Protein AF-A0AAN5DIL1-F1 (afdb_monomer)

Solvent-accessible surface area (backbone atoms only — not comparable to full-atom values): 5871 Å² total; per-residue (Å²): 76,68,66,45,41,53,49,21,76,77,39,46,91,82,34,82,66,23,63,57,24,52,56,52,40,52,53,52,50,51,53,52,50,48,61,70,44,68,84,45,85,83,40,74,67,55,54,49,53,53,49,50,59,49,45,71,63,50,49,61,56,52,51,49,52,51,50,51,51,51,51,52,50,50,59,58,46,61,77,70,53,56,73,69,59,52,53,52,51,50,52,29,56,75,69,49,50,62,67,68,75,78,116

Sequence (103 aa):
AVIAVVIFHFFPAHFPYGYFGVDVFFVLSGFLIGMVLDGKKTSVATISDFYLKRMRRIFPLSLLIIFTITWVVYFRMVSVISEKELIKTTINALFFTSNLKHN

Foldseek 3Di:
DVVLLVCCVVCVPVCVPSVVVVVVVVVVVVVVVCVVQVPDPDDPVSVVVVVVVVCVVVVVVVVVVVVVVVVVCVVVVVVVDDPVNVVVVVVCVVVVVVVVVPD

Secondary structure (DSSP, 8-state):
-HHHHHHHHH-TTT-TTTTHHHHHHHHHHHHHHHHHHHTS---HHHHHHHHHHHHHHHHHHHHHHHHHHHHHHHHHHHTTS-HHHHHHHHHHHHTTHHHHTT-

Structure (mmCIF, N/CA/C/O backbone):
data_AF-A0AAN5DIL1-F1
#
_entry.id   AF-A0AAN5DIL1-F1
#
loop_
_atom_site.group_PDB
_atom_site.id
_atom_site.type_symbol
_atom_site.label_atom_id
_atom_site.label_alt_id
_atom_site.label_comp_id
_atom_site.label_asym_id
_atom_site.label_entity_id
_atom_site.label_seq_id
_atom_site.pdbx_PDB_ins_code
_atom_site.Cartn_x
_atom_site.Cartn_y
_atom_site.Cartn_z
_atom_site.occupancy
_atom_site.B_iso_or_equiv
_atom_site.auth_seq_id
_atom_site.auth_comp_id
_atom_site.auth_asym_id
_atom_site.auth_atom_id
_atom_site.pdbx_PDB_model_num
ATOM 1 N N . ALA A 1 1 ? -17.068 -4.775 -7.817 1.00 76.81 1 ALA A N 1
ATOM 2 C CA . ALA A 1 1 ? -16.011 -3.744 -7.732 1.00 76.81 1 ALA A CA 1
ATOM 3 C C . ALA A 1 1 ? -14.666 -4.263 -8.257 1.00 76.81 1 ALA A C 1
ATOM 5 O O . ALA A 1 1 ? -14.294 -3.877 -9.352 1.00 76.81 1 ALA A O 1
ATOM 6 N N . VAL A 1 2 ? -13.989 -5.202 -7.576 1.00 82.06 2 VAL A N 1
ATOM 7 C CA . VAL A 1 2 ? -12.641 -5.686 -7.976 1.00 82.06 2 VAL A CA 1
ATOM 8 C C . VAL A 1 2 ? -12.584 -6.253 -9.403 1.00 82.06 2 VAL A C 1
ATOM 10 O O . VAL A 1 2 ? -11.674 -5.918 -10.147 1.00 82.06 2 VAL A O 1
ATOM 13 N N . ILE A 1 3 ? -13.583 -7.036 -9.825 1.00 82.38 3 ILE A N 1
ATOM 14 C CA . ILE A 1 3 ? -13.642 -7.600 -11.190 1.00 82.38 3 ILE A CA 1
ATOM 15 C C . ILE A 1 3 ? -13.622 -6.500 -12.264 1.00 82.38 3 ILE A C 1
ATOM 17 O O . ILE A 1 3 ? -12.928 -6.639 -13.263 1.00 82.38 3 ILE A O 1
ATOM 21 N N . ALA A 1 4 ? -14.314 -5.379 -12.039 1.00 80.50 4 ALA A N 1
ATOM 22 C CA . ALA A 1 4 ? -14.315 -4.257 -12.977 1.00 80.50 4 ALA A CA 1
ATOM 23 C C . ALA A 1 4 ? -12.927 -3.595 -13.086 1.00 80.50 4 ALA A C 1
ATOM 25 O O . ALA A 1 4 ? -12.492 -3.264 -14.184 1.00 80.50 4 ALA A O 1
ATOM 26 N N . VAL A 1 5 ? -12.201 -3.476 -11.965 1.00 80.94 5 VAL A N 1
ATOM 27 C CA . VAL A 1 5 ? -10.819 -2.955 -11.931 1.00 80.94 5 VAL A CA 1
ATOM 28 C C . VAL A 1 5 ? -9.855 -3.879 -12.682 1.00 80.94 5 VAL A C 1
ATOM 30 O O . VAL A 1 5 ? -8.969 -3.407 -13.395 1.00 80.94 5 VAL A O 1
ATOM 33 N N . VAL A 1 6 ? -10.044 -5.195 -12.541 1.00 84.00 6 VAL A N 1
ATOM 34 C CA . VAL A 1 6 ? -9.246 -6.212 -13.237 1.00 84.00 6 VAL A CA 1
ATOM 35 C C . VAL A 1 6 ? -9.512 -6.160 -14.742 1.00 84.00 6 VAL A C 1
ATOM 37 O O . VAL A 1 6 ? -8.568 -6.064 -15.518 1.00 84.00 6 VAL A O 1
ATOM 40 N N . ILE A 1 7 ? -10.779 -6.146 -15.167 1.00 83.50 7 ILE A N 1
ATOM 41 C CA . ILE A 1 7 ? -11.153 -6.071 -16.590 1.00 83.50 7 ILE A CA 1
ATOM 42 C C . ILE A 1 7 ? -10.588 -4.806 -17.247 1.00 83.50 7 ILE A C 1
ATOM 44 O O . ILE A 1 7 ? -10.073 -4.885 -18.358 1.00 83.50 7 ILE A O 1
ATOM 48 N N . PHE A 1 8 ? -10.608 -3.665 -16.552 1.00 82.12 8 PHE A N 1
ATOM 49 C CA . PHE A 1 8 ? -10.021 -2.420 -17.051 1.00 82.12 8 PHE A CA 1
ATOM 50 C C . PHE A 1 8 ? -8.521 -2.521 -17.344 1.00 82.12 8 PHE A C 1
ATOM 52 O O . PHE A 1 8 ? -8.064 -2.005 -18.359 1.00 82.12 8 PHE A O 1
ATOM 59 N N . HIS A 1 9 ? -7.759 -3.206 -16.489 1.00 83.25 9 HIS A N 1
ATOM 60 C CA . HIS A 1 9 ? -6.321 -3.378 -16.707 1.00 83.25 9 HIS A CA 1
ATOM 61 C C . HIS A 1 9 ? -6.008 -4.245 -17.934 1.00 83.25 9 HIS A C 1
ATOM 63 O O .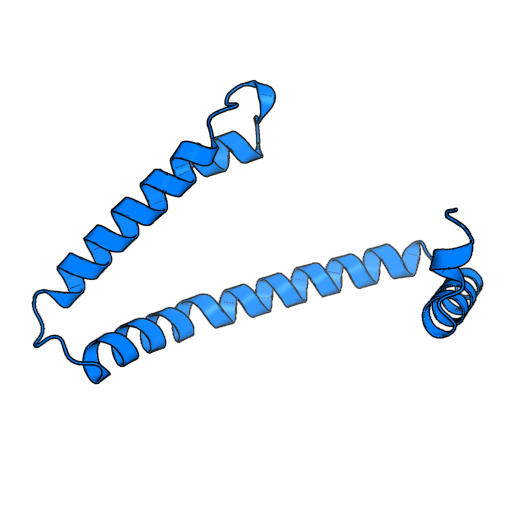 HIS A 1 9 ? -5.001 -4.009 -18.595 1.00 83.25 9 HIS A O 1
ATOM 69 N N . PHE A 1 10 ? -6.857 -5.227 -18.254 1.00 83.94 10 PHE A N 1
ATOM 70 C CA . PHE A 1 10 ? -6.649 -6.119 -19.401 1.00 83.94 10 PHE A CA 1
ATOM 71 C C . PHE A 1 10 ? -7.272 -5.599 -20.706 1.00 83.94 10 PHE A C 1
ATOM 73 O O . PHE A 1 10 ? -6.738 -5.864 -21.779 1.00 83.94 10 PHE A O 1
ATOM 80 N N . PHE A 1 11 ? -8.373 -4.843 -20.633 1.00 83.69 11 PHE A N 1
ATOM 81 C CA . PHE A 1 11 ? -9.120 -4.351 -21.798 1.00 83.69 11 PHE A CA 1
ATOM 82 C C . PHE A 1 11 ? -9.482 -2.857 -21.681 1.00 83.69 11 PHE A C 1
ATOM 84 O O . PHE A 1 11 ? -10.666 -2.501 -21.716 1.00 83.69 11 PHE A O 1
ATOM 91 N N . PRO A 1 12 ? -8.490 -1.949 -21.595 1.00 76.75 12 PRO A N 1
ATOM 92 C CA . PRO A 1 12 ? -8.736 -0.525 -21.354 1.00 76.75 12 PRO A CA 1
ATOM 93 C C . PRO A 1 12 ? -9.569 0.144 -22.460 1.00 76.75 12 PRO A C 1
ATOM 95 O O . PRO A 1 12 ? -10.387 1.013 -22.173 1.00 76.75 12 PRO A O 1
ATOM 98 N N . ALA A 1 13 ? -9.429 -0.303 -23.715 1.00 77.81 13 ALA A N 1
ATOM 99 C CA . ALA A 1 13 ? -10.171 0.238 -24.859 1.00 77.81 13 ALA A CA 1
ATOM 100 C C . ALA A 1 13 ? -11.679 -0.085 -24.843 1.00 77.81 13 ALA A C 1
ATOM 102 O O . ALA A 1 13 ? -12.467 0.652 -25.425 1.00 77.81 13 ALA A O 1
ATOM 103 N N . HIS A 1 14 ? -12.088 -1.172 -24.178 1.00 76.00 14 HIS A N 1
ATOM 104 C CA . HIS A 1 14 ? -13.490 -1.609 -24.125 1.00 76.00 14 HIS A CA 1
ATOM 105 C C . HIS A 1 14 ? -14.214 -1.094 -22.872 1.00 76.00 14 HIS A C 1
ATOM 107 O O . HIS A 1 14 ? -15.441 -1.076 -22.834 1.00 76.00 14 HIS A O 1
ATOM 113 N N . PHE A 1 15 ? -13.463 -0.658 -21.854 1.00 71.12 15 PHE A N 1
ATOM 114 C CA . PHE A 1 15 ? -13.994 -0.164 -20.583 1.00 71.12 15 PHE A CA 1
ATOM 115 C C . PHE A 1 15 ? -13.265 1.109 -20.116 1.00 71.12 15 PHE A C 1
ATOM 117 O O . PHE A 1 15 ? -12.575 1.084 -19.099 1.00 71.12 15 PHE A O 1
ATOM 124 N N . PRO A 1 16 ? -13.446 2.261 -20.788 1.00 72.00 16 PRO A N 1
ATOM 125 C CA . PRO A 1 16 ? -12.762 3.507 -20.418 1.00 72.00 16 PRO A CA 1
ATOM 126 C C . PRO A 1 16 ? -13.126 4.018 -19.008 1.00 72.00 16 PRO A C 1
ATOM 128 O O . PRO A 1 16 ? -12.368 4.776 -18.409 1.00 72.00 16 PRO A O 1
ATOM 131 N N . TYR A 1 17 ? -14.251 3.566 -18.440 1.00 76.25 17 TYR A N 1
ATOM 132 C CA . TYR A 1 17 ? -14.735 3.951 -17.105 1.00 76.25 17 TYR A CA 1
ATOM 133 C C . TYR A 1 17 ? -14.306 3.003 -15.974 1.00 76.25 17 TYR A C 1
ATOM 135 O O . TYR A 1 17 ? -14.891 3.009 -14.891 1.00 76.25 17 TYR A O 1
ATOM 143 N N . GLY A 1 18 ? -13.287 2.172 -16.195 1.00 73.88 18 GLY A N 1
ATOM 144 C CA . GLY A 1 18 ? -12.808 1.206 -15.203 1.00 73.88 18 GLY A CA 1
ATOM 145 C C . GLY A 1 18 ? -12.366 1.799 -13.860 1.00 73.88 18 GLY A C 1
ATOM 146 O O . GLY A 1 18 ? -12.437 1.115 -12.835 1.00 73.88 18 GLY A O 1
ATOM 147 N N . TYR A 1 19 ? -11.984 3.080 -13.841 1.00 80.00 19 TYR A N 1
ATOM 148 C CA . TYR A 1 19 ? -11.637 3.822 -12.624 1.00 80.00 19 TYR A CA 1
ATOM 149 C C . TYR A 1 19 ? -12.796 3.892 -11.618 1.00 80.00 19 TYR A C 1
ATOM 151 O O . TYR A 1 19 ? -12.562 3.823 -10.415 1.00 80.00 19 TYR A O 1
ATOM 159 N N . PHE A 1 20 ? -14.050 3.890 -12.083 1.00 85.31 20 PHE A N 1
ATOM 160 C CA . PHE A 1 20 ? -15.228 3.872 -11.211 1.00 85.31 20 PHE A CA 1
ATOM 161 C C . PHE A 1 20 ? -15.258 2.630 -10.303 1.00 85.31 20 PHE A C 1
ATOM 163 O O . PHE A 1 20 ? -15.738 2.666 -9.170 1.00 85.31 20 PHE A O 1
ATOM 170 N N . GLY A 1 21 ? -14.690 1.511 -10.771 1.00 85.62 21 GLY A N 1
ATOM 171 C CA . GLY A 1 21 ? -14.544 0.299 -9.970 1.00 85.62 21 GLY A CA 1
ATOM 172 C C . GLY A 1 21 ? -13.647 0.490 -8.744 1.00 85.62 21 GLY A C 1
ATOM 173 O O . GLY A 1 21 ? -13.882 -0.160 -7.722 1.00 85.62 21 GLY A O 1
ATOM 174 N N . VAL A 1 22 ? -12.657 1.384 -8.833 1.00 85.75 22 VAL A N 1
ATOM 175 C CA . VAL A 1 22 ? -11.751 1.747 -7.736 1.00 85.75 22 VAL A CA 1
ATOM 176 C C . VAL A 1 22 ? -12.491 2.597 -6.703 1.00 85.75 22 VAL A C 1
ATOM 178 O O . VAL A 1 22 ? -12.454 2.271 -5.516 1.00 85.75 22 VAL A O 1
ATOM 181 N N . ASP A 1 23 ? -13.241 3.606 -7.149 1.00 90.50 23 ASP A N 1
ATOM 182 C CA . ASP A 1 23 ? -14.028 4.478 -6.267 1.00 90.50 23 ASP A CA 1
ATOM 183 C C . ASP A 1 23 ? -15.063 3.674 -5.469 1.00 90.50 23 ASP A C 1
ATOM 185 O O . ASP A 1 23 ? -15.105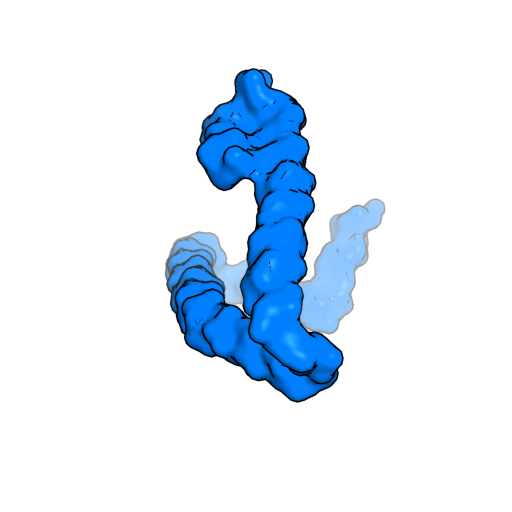 3.728 -4.237 1.00 90.50 23 ASP A O 1
ATOM 189 N N . VAL A 1 24 ? -15.839 2.826 -6.155 1.00 90.94 24 VAL A N 1
ATOM 190 C CA . VAL A 1 24 ? -16.824 1.938 -5.515 1.00 90.94 24 VAL A CA 1
ATOM 191 C C . VAL A 1 24 ? -16.150 0.954 -4.554 1.00 90.94 24 VAL A C 1
ATOM 193 O O . VAL A 1 24 ? -16.684 0.671 -3.481 1.00 90.94 24 VAL A O 1
ATOM 196 N N . PHE A 1 25 ? -14.970 0.426 -4.900 1.00 90.50 25 PHE A N 1
ATOM 197 C CA . PHE A 1 25 ? -14.218 -0.462 -4.011 1.00 90.50 25 PHE A CA 1
ATOM 198 C C . PHE A 1 25 ? -13.809 0.238 -2.709 1.00 90.50 25 PHE A C 1
ATOM 200 O O . PHE A 1 25 ? -13.951 -0.349 -1.630 1.00 90.50 25 PHE A O 1
ATOM 207 N N . PHE A 1 26 ? -13.330 1.481 -2.788 1.00 89.62 26 PHE A N 1
ATOM 208 C CA . PHE A 1 26 ? -12.937 2.245 -1.608 1.00 89.62 26 PHE A CA 1
ATOM 209 C C . PHE A 1 26 ? -14.135 2.626 -0.736 1.00 89.62 26 PHE A C 1
ATOM 211 O O . PHE A 1 26 ? -14.061 2.442 0.481 1.00 89.62 26 PHE A O 1
ATOM 218 N N . VAL A 1 27 ? -15.256 3.052 -1.331 1.00 94.44 27 VAL A N 1
ATOM 219 C CA . VAL A 1 27 ? -16.498 3.353 -0.595 1.00 94.44 27 VAL A CA 1
ATOM 220 C C . VAL A 1 27 ? -17.000 2.123 0.166 1.00 94.44 27 VAL A C 1
ATOM 222 O O . VAL A 1 27 ? -17.227 2.191 1.375 1.00 94.44 27 VAL A O 1
ATOM 225 N N . LEU A 1 28 ? -17.102 0.970 -0.506 1.00 94.06 28 LEU A N 1
ATOM 226 C CA . LEU A 1 28 ? -17.536 -0.278 0.131 1.00 94.06 28 LEU A CA 1
ATOM 227 C C . LEU A 1 28 ? -16.568 -0.737 1.226 1.00 94.06 28 LEU A C 1
ATOM 229 O O . LEU A 1 28 ? -17.002 -1.207 2.277 1.00 94.06 28 LEU A O 1
ATOM 233 N N . SER A 1 29 ? -15.260 -0.576 1.011 1.00 91.25 29 SER A N 1
ATOM 234 C CA . SER A 1 29 ? -14.250 -0.884 2.027 1.00 91.25 29 SER A CA 1
ATOM 235 C C . SER A 1 29 ? -14.424 -0.009 3.269 1.00 91.25 29 SER A C 1
ATOM 237 O O . SER A 1 29 ? -14.374 -0.528 4.380 1.00 91.25 29 SER A O 1
ATOM 239 N N . GLY A 1 30 ? -14.653 1.297 3.099 1.00 90.25 30 GLY A N 1
ATOM 240 C CA . GLY A 1 30 ? -14.903 2.228 4.201 1.00 90.25 30 GLY A CA 1
ATOM 241 C C . GLY A 1 30 ? -16.163 1.873 4.988 1.00 90.25 30 GLY A C 1
ATOM 242 O O . GLY A 1 30 ? -16.117 1.791 6.214 1.00 90.25 30 GLY A O 1
ATOM 243 N N . PHE A 1 31 ? -17.253 1.565 4.284 1.00 92.19 31 PHE A N 1
ATOM 244 C CA . PHE A 1 31 ? -18.505 1.119 4.896 1.00 92.19 31 PHE A CA 1
ATOM 245 C C . PHE A 1 31 ? -18.325 -0.168 5.722 1.00 92.19 31 PHE A C 1
ATOM 247 O O . PHE A 1 31 ? -18.727 -0.225 6.882 1.00 92.19 31 PHE A O 1
ATOM 254 N N . LEU A 1 32 ? -17.639 -1.177 5.169 1.00 90.50 32 LEU A N 1
ATOM 255 C CA . LEU A 1 32 ? -17.323 -2.427 5.873 1.00 90.50 32 LEU A CA 1
ATOM 256 C C . LEU A 1 32 ? -16.450 -2.203 7.112 1.00 90.50 32 LEU A C 1
ATOM 258 O O . LEU A 1 32 ? -16.696 -2.807 8.153 1.00 90.50 32 LEU A O 1
ATOM 262 N N . ILE A 1 33 ? -15.435 -1.339 7.018 1.00 89.00 33 ILE A N 1
ATOM 263 C CA . ILE A 1 33 ? -14.582 -0.987 8.162 1.00 89.00 33 ILE A CA 1
ATOM 264 C C . ILE A 1 33 ? -15.417 -0.312 9.252 1.00 89.00 33 ILE A C 1
ATOM 266 O O . ILE A 1 33 ? -15.273 -0.671 10.419 1.00 89.00 33 ILE A O 1
ATOM 270 N N . GLY A 1 34 ? -16.306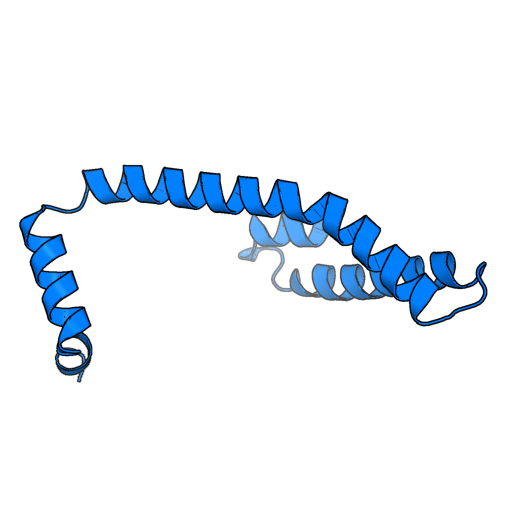 0.610 8.870 1.00 88.38 34 GLY A N 1
ATOM 271 C CA . GLY A 1 34 ? -17.255 1.253 9.777 1.00 88.38 34 GLY A CA 1
ATOM 272 C C . GLY A 1 34 ? -18.092 0.230 10.538 1.00 88.38 34 GLY A C 1
ATOM 273 O O . GLY A 1 34 ? -18.053 0.217 11.763 1.00 88.38 34 GLY A O 1
ATOM 274 N N . MET A 1 35 ? -18.737 -0.707 9.835 1.00 88.06 35 MET A N 1
ATOM 275 C CA . MET A 1 35 ? -19.530 -1.776 10.465 1.00 88.06 35 MET A CA 1
ATOM 276 C C . MET A 1 35 ? -18.712 -2.660 11.421 1.00 88.06 35 MET A C 1
ATOM 278 O O . MET A 1 35 ? -19.197 -3.063 12.473 1.00 88.06 35 MET A O 1
ATOM 282 N N . VAL A 1 36 ? -17.455 -2.966 11.081 1.00 86.06 36 VAL A N 1
ATOM 283 C CA . VAL A 1 36 ? -16.568 -3.770 11.944 1.00 86.06 36 VAL A CA 1
ATOM 284 C C . VAL A 1 36 ? -16.166 -3.017 13.220 1.00 86.06 36 VAL A C 1
ATOM 286 O O . VAL A 1 36 ? -15.878 -3.645 14.244 1.00 86.06 36 VAL A O 1
ATOM 289 N N . LEU A 1 37 ? -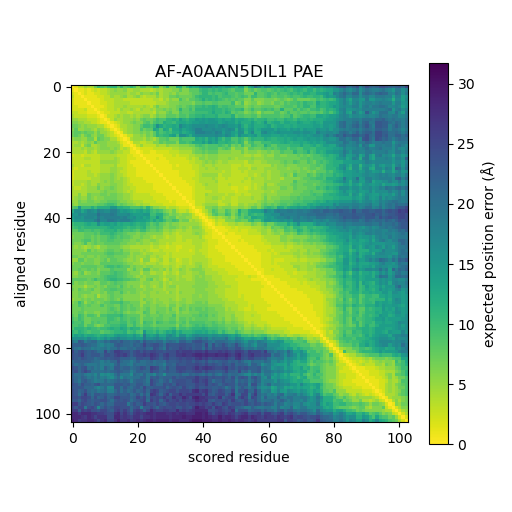16.112 -1.686 13.166 1.00 84.31 37 LEU A N 1
ATOM 290 C CA . LEU A 1 37 ? -15.756 -0.831 14.298 1.00 84.31 37 LEU A CA 1
ATOM 291 C C . LEU A 1 37 ? -16.967 -0.433 15.153 1.00 84.31 37 LEU A C 1
ATOM 293 O O . LEU A 1 37 ? -16.789 -0.235 16.352 1.00 84.31 37 LEU A O 1
ATOM 297 N N . ASP A 1 38 ? -18.169 -0.393 14.575 1.00 81.69 38 ASP A N 1
ATOM 298 C CA . ASP A 1 38 ? -19.419 0.027 15.228 1.00 81.69 38 ASP A CA 1
ATOM 299 C C . ASP A 1 38 ? -19.768 -0.827 16.466 1.00 81.69 38 ASP A C 1
ATOM 301 O O . ASP A 1 38 ? -20.229 -0.327 17.488 1.00 81.69 38 ASP A O 1
ATOM 305 N N . GLY A 1 39 ? -19.425 -2.120 16.445 1.00 71.94 39 GLY A N 1
ATOM 306 C CA . GLY A 1 39 ? -19.615 -3.036 17.580 1.00 71.94 39 GLY A CA 1
ATOM 307 C C . GLY A 1 39 ? -18.599 -2.899 18.726 1.00 71.94 39 GLY A C 1
ATOM 308 O O . GLY A 1 39 ? -18.621 -3.699 19.662 1.00 71.94 39 GLY A O 1
ATOM 309 N N . LYS A 1 40 ? -17.665 -1.942 18.665 1.00 75.19 40 LYS A N 1
ATOM 310 C CA . LYS A 1 40 ? -16.632 -1.719 19.690 1.00 75.19 40 LYS A CA 1
ATOM 311 C C . LYS A 1 40 ? -16.728 -0.294 20.224 1.00 75.19 40 LYS A C 1
ATOM 313 O O . LYS A 1 40 ? -17.065 0.628 19.492 1.00 75.19 40 LYS A O 1
ATOM 318 N N . LYS A 1 41 ? -16.344 -0.076 21.492 1.00 80.31 41 LYS A N 1
ATOM 319 C CA . LYS A 1 41 ? -16.104 1.289 21.994 1.00 80.31 41 LYS A CA 1
ATOM 320 C C . LYS A 1 41 ? -15.018 1.925 21.129 1.00 80.31 41 LYS A C 1
ATOM 322 O O . LYS A 1 41 ? -13.843 1.581 21.259 1.00 80.31 41 LYS A O 1
ATOM 327 N N . THR A 1 42 ? -15.429 2.800 20.217 1.00 80.31 42 THR A N 1
ATOM 328 C CA . THR A 1 42 ? -14.524 3.428 19.262 1.00 80.31 42 THR A CA 1
ATOM 329 C C . THR A 1 42 ? -13.557 4.320 20.029 1.00 80.31 42 THR A C 1
ATOM 331 O O . THR A 1 42 ? -13.936 5.322 20.625 1.00 80.31 42 THR A O 1
ATOM 334 N N . SER A 1 43 ? -12.294 3.908 20.048 1.00 85.69 43 SER A N 1
ATOM 335 C CA . SER A 1 43 ? -11.187 4.644 20.646 1.00 85.69 43 SER A CA 1
ATOM 336 C C . SER A 1 43 ? -10.000 4.631 19.689 1.00 85.69 43 SER A C 1
ATOM 338 O O . SER A 1 43 ? -9.892 3.747 18.832 1.00 85.69 43 SER A O 1
ATOM 340 N N . VAL A 1 44 ? -9.072 5.575 19.863 1.00 85.38 44 VAL A N 1
ATOM 341 C CA . VAL A 1 44 ? -7.823 5.626 19.081 1.00 85.38 44 VAL A CA 1
ATOM 342 C C . VAL A 1 44 ? -7.068 4.293 19.165 1.00 85.38 44 VAL A C 1
ATOM 344 O O . VAL A 1 44 ? -6.525 3.832 18.161 1.00 85.38 44 VAL A O 1
ATOM 347 N N . ALA A 1 45 ? -7.108 3.619 20.319 1.00 86.12 45 ALA A N 1
ATOM 348 C CA . ALA A 1 45 ? -6.488 2.311 20.517 1.00 86.12 45 ALA A CA 1
ATOM 349 C C . ALA A 1 45 ? -7.159 1.213 19.674 1.00 86.12 45 ALA A C 1
ATOM 351 O O . ALA A 1 45 ? -6.475 0.421 19.029 1.00 86.12 45 ALA A O 1
ATOM 352 N N . THR A 1 46 ? -8.493 1.188 19.619 1.00 86.56 46 THR A N 1
ATOM 353 C CA . THR A 1 46 ? -9.262 0.202 18.839 1.00 86.56 46 THR A CA 1
ATOM 354 C C . THR A 1 46 ? -9.047 0.368 17.334 1.00 86.56 46 THR A C 1
ATOM 356 O O . THR A 1 46 ? -8.900 -0.623 16.616 1.00 86.56 46 THR A O 1
ATOM 359 N N . ILE A 1 47 ? -8.990 1.616 16.861 1.00 87.94 47 ILE A N 1
ATOM 360 C CA . ILE A 1 47 ? -8.698 1.940 15.459 1.00 87.94 47 ILE A CA 1
ATOM 361 C C . ILE A 1 47 ? -7.254 1.545 15.123 1.00 87.94 47 ILE A C 1
ATOM 363 O O . ILE A 1 47 ? -7.013 0.865 14.125 1.00 87.94 47 ILE A O 1
ATOM 367 N N . SER A 1 48 ? -6.300 1.901 15.986 1.00 89.94 48 SER A N 1
ATOM 368 C CA . SER A 1 48 ? -4.885 1.554 15.810 1.00 89.94 48 SER A CA 1
ATOM 369 C C . SER A 1 48 ? -4.673 0.041 15.754 1.00 89.94 48 SER A C 1
ATOM 371 O O . SER A 1 48 ? -4.002 -0.446 14.849 1.00 89.94 48 SER A O 1
ATOM 373 N N . ASP A 1 49 ? -5.297 -0.728 16.650 1.00 90.56 49 ASP A N 1
ATOM 374 C CA . ASP A 1 49 ? -5.212 -2.193 16.651 1.00 90.56 49 ASP A CA 1
ATOM 375 C C . ASP A 1 49 ? -5.789 -2.810 15.364 1.00 90.56 49 ASP A C 1
ATOM 377 O O . ASP A 1 49 ? -5.197 -3.723 14.778 1.00 90.56 49 ASP A O 1
ATOM 381 N N . PHE A 1 50 ? -6.904 -2.271 14.858 1.00 90.00 50 PHE A N 1
ATOM 382 C CA . PHE A 1 50 ? -7.476 -2.698 13.580 1.00 90.00 50 PHE A CA 1
ATOM 383 C C . PHE A 1 50 ? -6.494 -2.490 12.417 1.00 90.00 50 PHE A C 1
ATOM 385 O O . PHE A 1 50 ? -6.237 -3.425 11.644 1.00 90.00 50 PHE A O 1
ATOM 392 N N . TYR A 1 51 ? -5.905 -1.296 12.309 1.00 90.88 51 TYR A N 1
ATOM 393 C CA . TYR A 1 51 ? -4.945 -0.990 11.250 1.00 90.88 51 TYR A CA 1
ATOM 394 C C . TYR A 1 51 ? -3.637 -1.763 11.412 1.00 90.88 51 TYR A C 1
ATOM 396 O O . TYR A 1 51 ? -3.132 -2.280 10.420 1.00 90.88 51 TYR A O 1
ATOM 404 N N . LEU A 1 52 ? -3.132 -1.964 12.630 1.00 94.00 52 LEU A N 1
ATOM 405 C CA . LEU A 1 52 ? -1.939 -2.779 12.881 1.00 94.00 52 LEU A CA 1
ATOM 406 C C . LEU A 1 52 ? -2.138 -4.237 12.450 1.00 94.00 52 LEU A C 1
ATOM 408 O O . LEU A 1 52 ? -1.280 -4.813 11.777 1.00 94.00 52 LEU A O 1
ATOM 412 N N . LYS A 1 53 ? -3.292 -4.839 12.763 1.00 92.38 53 LYS A N 1
ATOM 413 C CA . LYS A 1 53 ? -3.645 -6.193 12.298 1.00 92.38 53 LYS A CA 1
ATOM 414 C C . LYS A 1 53 ? -3.783 -6.262 10.781 1.00 92.38 53 LYS A C 1
ATOM 416 O O . LYS A 1 53 ? -3.448 -7.277 10.171 1.00 92.38 53 LYS A O 1
ATOM 421 N N . ARG A 1 54 ? -4.301 -5.211 10.145 1.00 91.00 54 ARG A N 1
ATOM 422 C CA . ARG A 1 54 ? -4.382 -5.123 8.682 1.00 91.00 54 ARG A CA 1
ATOM 423 C C . ARG A 1 54 ? -2.994 -4.984 8.051 1.00 91.00 54 ARG A C 1
ATOM 425 O O . ARG A 1 54 ? -2.687 -5.735 7.131 1.00 91.00 54 ARG A O 1
ATOM 432 N N . MET A 1 55 ? -2.140 -4.121 8.595 1.00 94.06 55 MET A N 1
ATOM 433 C CA . MET A 1 55 ? -0.764 -3.924 8.140 1.00 94.06 55 MET A CA 1
ATOM 434 C C . MET A 1 55 ? 0.051 -5.209 8.250 1.00 94.06 55 MET A C 1
ATOM 436 O O . MET A 1 55 ? 0.651 -5.620 7.265 1.00 94.06 55 MET A O 1
ATOM 440 N N . ARG A 1 56 ? -0.013 -5.926 9.379 1.00 94.81 56 ARG A N 1
ATOM 441 C CA . ARG A 1 56 ? 0.707 -7.202 9.555 1.00 94.81 56 ARG A CA 1
ATOM 442 C C . ARG A 1 56 ? 0.308 -8.276 8.530 1.00 94.81 56 ARG A C 1
ATOM 444 O O . ARG A 1 56 ? 1.104 -9.163 8.253 1.00 94.81 56 ARG A O 1
ATOM 451 N N . ARG A 1 57 ? -0.900 -8.193 7.959 1.00 91.75 57 ARG A N 1
ATOM 452 C CA . ARG A 1 57 ? -1.379 -9.105 6.906 1.00 91.75 57 ARG A CA 1
ATOM 453 C C . ARG A 1 57 ? -0.956 -8.673 5.497 1.00 91.75 57 ARG A C 1
ATOM 455 O O . ARG A 1 57 ? -0.573 -9.524 4.708 1.00 91.75 57 ARG A O 1
ATOM 462 N N . ILE A 1 58 ? -1.025 -7.379 5.176 1.00 92.62 58 ILE A N 1
ATOM 463 C CA . ILE A 1 58 ? -0.762 -6.862 3.816 1.00 92.62 58 ILE A CA 1
ATOM 464 C C . ILE A 1 58 ? 0.737 -6.639 3.569 1.00 92.62 58 ILE A C 1
ATOM 466 O O . ILE A 1 58 ? 1.253 -6.986 2.508 1.00 92.62 58 ILE A O 1
ATOM 470 N N . PHE A 1 59 ? 1.441 -6.102 4.566 1.00 94.00 59 PHE A N 1
ATOM 471 C CA . PHE A 1 59 ? 2.849 -5.725 4.481 1.00 94.00 59 PHE A CA 1
ATOM 472 C C . PHE A 1 59 ? 3.802 -6.847 4.014 1.00 94.00 59 PHE A C 1
ATOM 474 O O . PHE A 1 59 ? 4.605 -6.582 3.116 1.00 94.00 59 PHE A O 1
ATOM 481 N N . PRO A 1 60 ? 3.731 -8.096 4.528 1.00 92.06 60 PRO A N 1
ATOM 482 C CA . PRO A 1 60 ? 4.657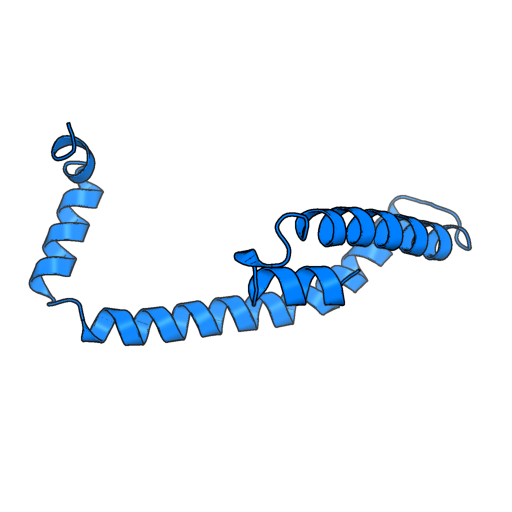 -9.147 4.097 1.00 92.06 60 PRO A CA 1
ATOM 483 C C . PRO A 1 60 ? 4.512 -9.481 2.609 1.00 92.06 60 PRO A C 1
ATOM 485 O O . PRO A 1 60 ? 5.513 -9.651 1.916 1.00 92.06 60 PRO A O 1
ATOM 488 N N . LEU A 1 61 ? 3.279 -9.510 2.093 1.00 94.38 61 LEU A N 1
ATOM 489 C CA . LEU A 1 61 ? 3.037 -9.796 0.682 1.00 94.38 61 LEU A CA 1
ATOM 490 C C . LEU A 1 61 ? 3.491 -8.636 -0.209 1.00 94.38 61 LEU A C 1
ATOM 492 O O . LEU A 1 61 ? 4.097 -8.874 -1.250 1.00 94.38 61 LEU A O 1
ATOM 496 N N . SER A 1 62 ? 3.266 -7.385 0.210 1.00 91.81 62 SER A N 1
ATOM 497 C CA . SER A 1 62 ? 3.767 -6.230 -0.542 1.00 91.81 62 SER A CA 1
ATOM 498 C C . SER A 1 62 ? 5.293 -6.205 -0.616 1.00 91.81 62 SER A C 1
ATOM 500 O O . SER A 1 62 ? 5.833 -5.937 -1.684 1.00 91.81 62 SER A O 1
ATOM 502 N N . LEU A 1 63 ? 5.993 -6.541 0.476 1.00 94.94 63 LEU A N 1
ATOM 503 C CA . LEU A 1 63 ? 7.455 -6.621 0.470 1.00 94.94 63 LEU A CA 1
ATOM 504 C C . LEU A 1 63 ? 7.956 -7.721 -0.464 1.00 94.94 63 LEU A C 1
ATOM 506 O O . LEU A 1 63 ? 8.889 -7.487 -1.225 1.00 94.94 63 LEU A O 1
ATOM 510 N N . LEU A 1 64 ? 7.315 -8.891 -0.447 1.00 95.94 64 LEU A N 1
ATOM 511 C CA . LEU A 1 64 ? 7.645 -9.988 -1.353 1.00 95.94 64 LEU A CA 1
ATOM 512 C C . LEU A 1 64 ? 7.466 -9.563 -2.815 1.00 95.94 64 LEU A C 1
ATOM 514 O O . LEU A 1 64 ? 8.363 -9.769 -3.628 1.00 95.94 64 LEU A O 1
ATOM 518 N N . ILE A 1 65 ? 6.340 -8.934 -3.159 1.00 95.44 65 ILE A N 1
ATOM 519 C CA . ILE A 1 65 ? 6.069 -8.474 -4.529 1.00 95.44 65 ILE A CA 1
ATOM 520 C C . ILE A 1 65 ? 7.086 -7.411 -4.962 1.00 95.44 65 ILE A C 1
ATOM 522 O O . ILE A 1 65 ? 7.661 -7.517 -6.041 1.00 95.44 65 ILE A O 1
ATOM 526 N N . ILE A 1 66 ? 7.369 -6.418 -4.116 1.00 94.94 66 ILE A N 1
ATOM 527 C CA . ILE A 1 66 ? 8.375 -5.388 -4.418 1.00 94.94 66 ILE A CA 1
ATOM 528 C C . ILE A 1 66 ? 9.749 -6.028 -4.620 1.00 94.94 66 ILE A C 1
ATOM 530 O O . ILE A 1 66 ? 10.433 -5.720 -5.597 1.00 94.94 66 ILE A O 1
ATOM 534 N N . PHE A 1 67 ? 10.143 -6.940 -3.731 1.00 96.31 67 PHE A N 1
ATOM 535 C CA . PHE A 1 67 ? 11.420 -7.638 -3.818 1.00 96.31 67 PHE A CA 1
ATOM 536 C C . PHE A 1 67 ? 11.518 -8.472 -5.096 1.00 96.31 67 PHE A C 1
ATOM 538 O O . PHE A 1 67 ? 12.493 -8.349 -5.827 1.00 96.31 67 PHE A O 1
ATOM 545 N N . THR A 1 68 ? 10.496 -9.267 -5.411 1.00 95.81 68 THR A N 1
ATOM 546 C CA . THR A 1 68 ? 10.470 -10.107 -6.618 1.00 95.81 68 THR A CA 1
ATOM 547 C C . THR A 1 68 ? 10.489 -9.281 -7.898 1.00 95.81 68 THR A C 1
ATOM 549 O O . THR A 1 68 ? 11.276 -9.586 -8.788 1.00 95.81 68 THR A O 1
ATOM 552 N N . ILE A 1 69 ? 9.705 -8.202 -7.993 1.00 94.81 69 ILE A N 1
ATOM 553 C CA . ILE A 1 69 ? 9.730 -7.304 -9.158 1.00 94.81 69 ILE A CA 1
ATOM 554 C C . ILE A 1 69 ? 11.106 -6.651 -9.297 1.00 94.81 69 ILE A C 1
ATOM 556 O O . ILE A 1 69 ? 11.686 -6.684 -10.380 1.00 94.81 69 ILE A O 1
ATOM 560 N N . THR A 1 70 ? 11.655 -6.105 -8.209 1.00 91.25 70 THR A N 1
ATOM 561 C CA . THR A 1 70 ? 12.988 -5.477 -8.213 1.00 91.25 70 THR A CA 1
ATOM 562 C C . THR A 1 70 ? 14.056 -6.480 -8.637 1.00 91.25 70 THR A C 1
ATOM 564 O O . THR A 1 70 ? 14.903 -6.168 -9.469 1.00 91.25 70 THR A O 1
ATOM 567 N N . TRP A 1 71 ? 13.982 -7.707 -8.122 1.00 93.94 71 TRP A N 1
ATOM 568 C CA . TRP A 1 71 ? 14.898 -8.787 -8.459 1.00 93.94 71 TRP A CA 1
ATOM 569 C C . TRP A 1 71 ? 14.795 -9.162 -9.948 1.00 93.94 71 TRP A C 1
ATOM 571 O O . TRP A 1 71 ? 15.806 -9.188 -10.648 1.00 93.94 71 TRP A O 1
ATOM 581 N N . VAL A 1 72 ? 13.586 -9.364 -10.477 1.00 92.88 72 VAL A N 1
ATOM 582 C CA . VAL A 1 72 ? 13.363 -9.669 -11.902 1.00 92.88 72 VAL A CA 1
ATOM 583 C C . VAL A 1 72 ? 13.876 -8.543 -12.802 1.00 92.88 72 VAL A C 1
ATOM 585 O O . VAL A 1 72 ? 14.573 -8.811 -13.782 1.00 92.88 72 VAL A O 1
ATOM 588 N N . VAL A 1 73 ? 13.571 -7.286 -12.467 1.00 89.94 73 VAL A N 1
ATOM 589 C CA . VAL A 1 73 ? 14.033 -6.113 -13.223 1.00 89.94 73 VAL A CA 1
ATOM 590 C C . VAL A 1 73 ? 15.554 -6.017 -13.192 1.00 89.94 73 VAL A C 1
ATOM 592 O O . VAL A 1 73 ? 16.155 -5.819 -14.244 1.00 89.94 73 VAL A O 1
ATOM 595 N N . TYR A 1 74 ? 16.181 -6.213 -12.030 1.00 86.62 74 TYR A N 1
ATOM 596 C CA . TYR A 1 74 ? 17.636 -6.186 -11.889 1.00 86.62 74 TYR A CA 1
ATOM 597 C C . TYR A 1 74 ? 18.313 -7.197 -12.823 1.00 86.62 74 TYR A C 1
ATOM 599 O O . TYR A 1 74 ? 19.176 -6.809 -13.605 1.00 86.62 74 TYR A O 1
ATOM 607 N N . PHE A 1 75 ? 17.875 -8.463 -12.832 1.00 86.75 75 PHE A N 1
ATOM 608 C CA . PHE A 1 75 ? 18.478 -9.485 -13.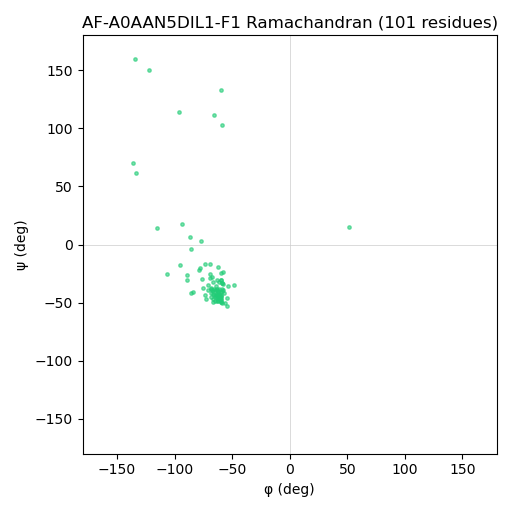703 1.00 86.75 75 PHE A CA 1
ATOM 609 C C . PHE A 1 75 ? 18.204 -9.239 -15.186 1.00 86.75 75 PHE A C 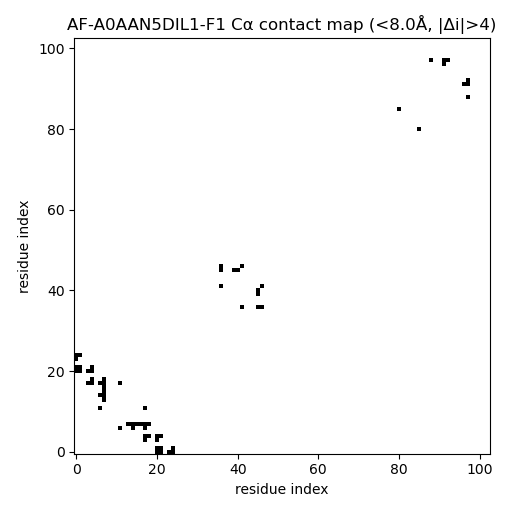1
ATOM 611 O O . PHE A 1 75 ? 19.083 -9.456 -16.020 1.00 86.75 75 PHE A O 1
ATOM 618 N N . ARG A 1 76 ? 17.006 -8.758 -15.539 1.00 83.88 76 ARG A N 1
ATOM 619 C CA . ARG A 1 76 ? 16.694 -8.416 -16.931 1.00 83.88 76 ARG A CA 1
ATOM 620 C C . ARG A 1 76 ? 17.515 -7.224 -17.423 1.00 83.88 76 ARG A C 1
ATOM 622 O O . ARG A 1 76 ? 18.047 -7.292 -18.525 1.00 83.88 76 ARG A O 1
ATOM 629 N N . MET A 1 77 ? 17.672 -6.177 -16.617 1.00 78.50 77 MET A N 1
ATOM 630 C CA . MET A 1 77 ? 18.407 -4.968 -17.003 1.00 78.50 77 MET A CA 1
ATOM 631 C C . MET A 1 77 ? 19.925 -5.164 -16.999 1.00 78.50 77 MET A C 1
ATOM 633 O O . MET A 1 77 ? 20.592 -4.681 -17.910 1.00 78.50 77 MET A O 1
ATOM 637 N N . VAL A 1 78 ? 20.475 -5.931 -16.049 1.00 71.62 78 VAL A N 1
ATOM 638 C CA . VAL A 1 78 ? 21.909 -6.283 -16.023 1.00 71.62 78 VAL A CA 1
ATOM 639 C C . VAL A 1 78 ? 22.343 -7.001 -17.303 1.00 71.62 78 VAL A C 1
ATOM 641 O O . VAL A 1 78 ? 23.445 -6.769 -17.780 1.00 71.62 78 VAL A O 1
ATOM 644 N N . SER A 1 79 ? 21.472 -7.816 -17.909 1.00 65.19 79 SER A N 1
ATOM 645 C CA . SER A 1 79 ? 21.790 -8.494 -19.177 1.00 65.19 79 SER A CA 1
ATOM 646 C C . SER A 1 79 ? 21.783 -7.580 -20.414 1.00 65.19 79 SER A C 1
ATOM 648 O O . SER A 1 79 ? 22.308 -7.962 -21.456 1.00 65.19 79 SER A O 1
ATOM 650 N N . VAL A 1 80 ? 21.186 -6.387 -20.314 1.00 67.69 80 VAL A N 1
ATOM 651 C CA . VAL A 1 80 ? 20.957 -5.463 -21.441 1.00 67.69 80 VAL A CA 1
ATOM 652 C C . VAL A 1 80 ? 21.902 -4.256 -21.399 1.00 67.69 80 VAL A C 1
ATOM 654 O O . VAL A 1 80 ? 22.200 -3.669 -22.438 1.00 67.69 80 VAL A O 1
ATOM 657 N N . ILE A 1 81 ? 22.406 -3.879 -20.221 1.00 67.00 81 ILE A N 1
ATOM 658 C CA . ILE A 1 81 ? 23.247 -2.692 -20.042 1.00 67.00 81 ILE A CA 1
ATOM 659 C C . ILE A 1 81 ? 24.730 -3.087 -20.077 1.00 67.00 81 ILE A C 1
ATOM 661 O O . ILE A 1 81 ? 25.233 -3.754 -19.180 1.00 67.00 81 ILE A O 1
ATOM 665 N N . SER A 1 82 ? 25.448 -2.620 -21.102 1.00 71.62 82 SER A N 1
ATOM 666 C CA . SER A 1 82 ? 26.915 -2.687 -21.159 1.00 71.62 82 SER A CA 1
ATOM 667 C C . SER A 1 82 ? 27.527 -1.929 -19.973 1.00 71.62 82 SER A C 1
ATOM 669 O O . SER A 1 82 ? 27.147 -0.784 -19.719 1.00 71.62 82 SER A O 1
ATOM 671 N N . GLU A 1 83 ? 28.499 -2.527 -19.272 1.00 70.56 83 GLU A N 1
ATOM 672 C CA . GLU A 1 83 ? 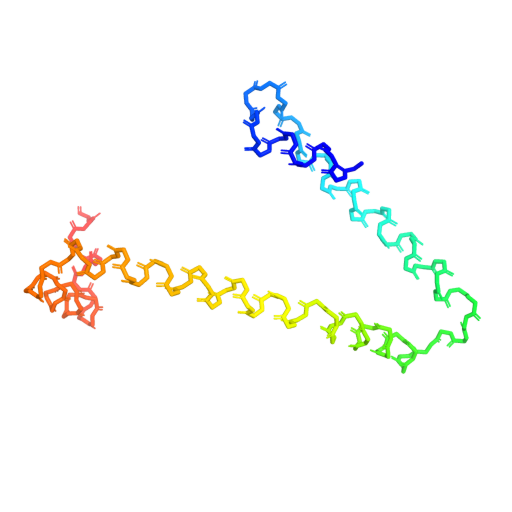29.143 -1.958 -18.068 1.00 70.56 83 GLU A CA 1
ATOM 673 C C . GLU A 1 83 ? 29.587 -0.495 -18.257 1.00 70.56 83 GLU A C 1
ATOM 675 O O . GLU A 1 83 ? 29.475 0.334 -17.352 1.00 70.56 83 GLU A O 1
ATOM 680 N N . LYS A 1 84 ? 30.027 -0.146 -19.472 1.00 68.00 84 LYS A N 1
ATOM 681 C CA . LYS A 1 84 ? 30.489 1.205 -19.821 1.00 68.00 84 LYS A CA 1
ATOM 682 C C . LYS A 1 84 ? 29.357 2.237 -19.884 1.00 68.00 84 LYS A C 1
ATOM 684 O O . LYS A 1 84 ? 29.564 3.385 -19.493 1.00 68.00 84 LYS A O 1
ATOM 689 N N . GLU A 1 85 ? 28.165 1.848 -20.335 1.00 72.06 85 GLU A N 1
ATOM 690 C CA . GLU A 1 85 ? 26.988 2.729 -20.391 1.00 72.06 85 GLU A CA 1
ATOM 691 C C . GLU A 1 85 ? 26.361 2.935 -19.003 1.00 72.06 85 GLU A C 1
ATOM 693 O O . GLU A 1 85 ? 25.864 4.025 -18.706 1.00 72.06 85 GLU A O 1
ATOM 698 N N . LEU A 1 86 ? 26.475 1.949 -18.103 1.00 76.44 86 LEU A N 1
ATOM 699 C CA . LEU A 1 86 ? 26.056 2.093 -16.705 1.00 76.44 86 LEU A CA 1
ATOM 700 C C . LEU A 1 86 ? 26.905 3.137 -15.970 1.00 76.44 86 LEU A C 1
ATOM 702 O O . LEU A 1 86 ? 26.363 4.040 -15.328 1.00 76.44 86 LEU A O 1
ATOM 706 N N . ILE A 1 87 ? 28.233 3.044 -16.093 1.00 76.50 87 ILE A N 1
ATOM 707 C CA . ILE A 1 87 ? 29.169 3.984 -15.457 1.00 76.50 87 ILE A CA 1
ATOM 708 C C . ILE A 1 87 ? 28.937 5.399 -15.993 1.00 76.50 87 ILE A C 1
ATOM 710 O O . ILE A 1 87 ? 28.828 6.349 -15.221 1.00 76.50 87 ILE A O 1
ATOM 714 N N . LYS A 1 88 ? 28.781 5.542 -17.311 1.00 77.38 88 LYS A N 1
ATOM 715 C CA . LYS A 1 88 ? 28.541 6.834 -17.962 1.00 77.38 88 LYS A CA 1
ATOM 716 C C . LYS A 1 88 ? 27.216 7.467 -17.528 1.00 77.38 88 LYS A C 1
ATOM 718 O O . LYS A 1 88 ? 27.179 8.659 -17.231 1.00 77.38 88 LYS A O 1
ATOM 723 N N . THR A 1 89 ? 26.147 6.678 -17.432 1.00 77.12 89 THR A N 1
ATOM 724 C CA . THR A 1 89 ? 24.839 7.150 -16.948 1.00 77.12 89 THR A CA 1
ATOM 725 C C . THR A 1 89 ? 24.887 7.525 -15.467 1.00 77.12 89 THR A C 1
ATOM 727 O O . THR A 1 89 ? 24.342 8.554 -15.082 1.00 77.12 89 THR A O 1
ATOM 730 N N . THR A 1 90 ? 25.604 6.751 -14.649 1.00 80.81 90 THR A N 1
ATOM 731 C CA . THR A 1 90 ? 25.772 7.021 -13.212 1.00 80.81 90 THR A CA 1
ATOM 732 C C . THR A 1 90 ? 26.544 8.318 -12.974 1.00 80.81 90 THR A C 1
ATOM 734 O O . THR A 1 90 ? 26.104 9.158 -12.194 1.00 80.81 90 THR A O 1
ATOM 737 N N . ILE A 1 91 ? 27.649 8.533 -13.699 1.00 83.12 91 ILE A N 1
ATOM 738 C CA . ILE A 1 91 ? 28.424 9.782 -13.649 1.00 83.12 91 ILE A CA 1
ATOM 739 C C . ILE A 1 91 ? 27.555 10.966 -14.102 1.00 83.12 91 ILE A C 1
ATOM 741 O O . ILE A 1 91 ? 27.497 11.984 -13.418 1.00 83.12 91 ILE A O 1
ATOM 745 N N . ASN A 1 92 ? 26.808 10.830 -15.200 1.00 80.25 92 ASN A N 1
ATOM 746 C CA . ASN A 1 92 ? 25.940 11.906 -15.690 1.00 80.25 92 ASN A CA 1
ATOM 747 C C . ASN A 1 92 ? 24.744 12.210 -14.767 1.00 80.25 92 ASN A C 1
ATOM 749 O O . ASN A 1 92 ? 24.251 13.339 -14.744 1.00 80.25 92 ASN A O 1
ATOM 753 N N . ALA A 1 93 ? 24.262 11.221 -14.011 1.00 81.75 93 ALA A N 1
ATOM 754 C CA . ALA A 1 93 ? 23.244 11.416 -12.983 1.00 81.75 93 ALA A CA 1
ATOM 755 C C . ALA A 1 93 ? 23.821 12.126 -11.746 1.00 81.75 93 ALA A C 1
ATOM 757 O O . ALA A 1 93 ? 23.215 13.076 -11.262 1.00 81.75 93 ALA A O 1
ATOM 758 N N . LEU A 1 94 ? 25.017 11.731 -11.288 1.00 85.06 94 LEU A N 1
ATOM 759 C CA . LEU A 1 94 ? 25.736 12.357 -10.166 1.00 85.06 94 LEU A CA 1
ATOM 760 C C . LEU A 1 94 ? 26.041 13.837 -10.412 1.00 85.06 94 LEU A C 1
ATOM 762 O O . LEU A 1 94 ? 25.839 14.667 -9.531 1.00 85.06 94 LEU A O 1
ATOM 766 N N . PHE A 1 95 ? 26.499 14.173 -11.618 1.00 87.50 95 PHE A N 1
ATOM 767 C CA . PHE A 1 95 ? 26.785 15.555 -12.003 1.00 87.50 95 PHE A CA 1
ATOM 768 C C . PHE A 1 95 ? 25.555 16.302 -12.541 1.00 87.50 95 PHE A C 1
ATOM 770 O O . PHE A 1 95 ? 25.700 17.419 -13.032 1.00 87.50 95 PHE A O 1
ATOM 777 N N . PHE A 1 96 ? 24.357 15.699 -12.489 1.00 80.56 96 PHE A N 1
ATOM 778 C CA . PHE A 1 96 ? 23.107 16.242 -13.045 1.00 80.56 96 PHE A CA 1
ATOM 779 C C . PHE A 1 96 ? 23.197 16.702 -14.516 1.00 80.56 96 PHE A C 1
ATOM 781 O O . PHE A 1 96 ? 22.289 17.357 -15.029 1.00 80.56 96 PHE A O 1
ATOM 788 N N . THR A 1 97 ? 24.243 16.310 -15.248 1.00 78.81 97 THR A N 1
ATOM 789 C CA . THR A 1 97 ? 24.435 16.652 -16.664 1.00 78.81 97 THR A CA 1
ATOM 790 C C . THR A 1 97 ? 23.416 15.956 -17.561 1.00 78.81 97 THR A C 1
ATOM 792 O O . THR A 1 97 ? 23.180 16.396 -18.685 1.00 78.81 97 THR A O 1
ATOM 795 N N . SER A 1 98 ? 22.752 14.913 -17.051 1.00 71.19 98 SER A N 1
ATOM 796 C CA . SER A 1 98 ? 21.601 14.277 -17.701 1.00 71.19 98 SER A CA 1
ATOM 797 C C . SER A 1 98 ? 20.433 15.242 -17.954 1.00 71.19 98 SER A C 1
ATOM 799 O O . SER A 1 98 ? 19.787 15.126 -18.992 1.00 71.19 98 SER A O 1
ATOM 801 N N . ASN A 1 99 ? 20.215 16.237 -17.084 1.00 71.88 99 ASN A N 1
ATOM 802 C CA . ASN A 1 99 ? 19.163 17.246 -17.261 1.00 71.88 99 ASN A CA 1
ATOM 803 C C . ASN A 1 99 ? 19.540 18.349 -18.258 1.00 71.88 99 ASN A C 1
ATOM 805 O O . ASN A 1 99 ? 18.661 19.001 -18.810 1.00 71.88 99 ASN A O 1
ATOM 809 N N . LEU A 1 100 ? 20.835 18.560 -18.511 1.00 70.94 100 LEU A N 1
ATOM 810 C CA . LEU A 1 100 ? 21.306 19.594 -19.439 1.00 70.94 100 LEU A CA 1
ATOM 811 C C . LEU A 1 100 ? 21.172 19.179 -20.906 1.00 70.94 100 LEU A C 1
ATOM 813 O O . LEU A 1 100 ? 21.172 20.031 -21.783 1.00 70.94 100 LEU A O 1
ATOM 817 N N . LYS A 1 101 ? 21.072 17.876 -21.185 1.00 58.06 101 LYS A N 1
ATOM 818 C CA . LYS A 1 101 ? 21.027 17.340 -22.552 1.00 58.06 101 LYS A CA 1
ATOM 819 C C . LYS A 1 101 ? 19.615 17.318 -23.158 1.00 58.06 101 LYS A C 1
ATOM 821 O O . LYS A 1 101 ? 19.463 16.887 -24.296 1.00 58.06 101 LYS A O 1
ATOM 826 N N . HIS A 1 102 ? 18.602 17.705 -22.382 1.00 52.19 102 HIS A N 1
ATOM 827 C CA . HIS A 1 102 ? 17.185 17.589 -22.740 1.00 52.19 102 HIS A CA 1
ATOM 828 C C . HIS A 1 102 ? 16.468 18.951 -22.887 1.00 52.19 102 HIS A C 1
ATOM 830 O O . HIS A 1 102 ? 15.237 18.985 -22.939 1.00 52.19 102 HIS A O 1
ATOM 836 N N . ASN A 1 103 ? 17.239 20.041 -22.975 1.00 42.62 103 ASN A N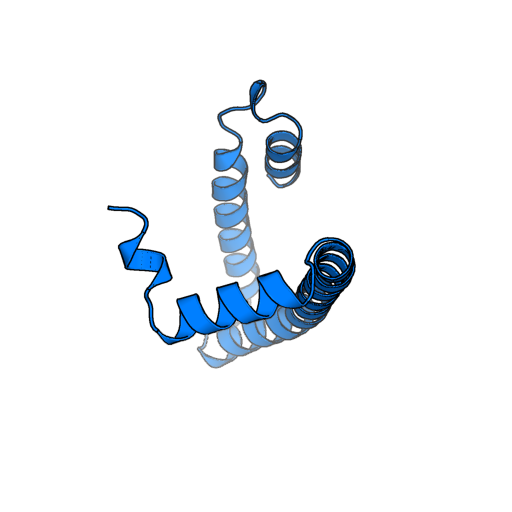 1
ATOM 837 C CA . ASN A 1 103 ? 16.830 21.375 -23.437 1.00 42.62 103 ASN A CA 1
ATOM 838 C C . ASN A 1 103 ? 17.592 21.707 -24.723 1.00 42.62 103 ASN A C 1
ATOM 840 O O . ASN A 1 103 ? 17.023 22.441 -25.558 1.00 42.62 103 ASN A O 1
#

Organism: NCBI:txid1317129

InterPro domains:
  IPR002656 Acyltransferase 3 domain [PF01757] (1-96)
  IPR050879 Acyltransferase 3 [PTHR23028] (1-101)

Mean predicted aligned error: 10.87 Å

Radius of gyration: 22.32 Å; Cα contacts (8 Å, |Δi|>4): 34; chains: 1; bounding box: 50×32×47 Å

pLDDT: mean 83.27, std 9.79, range [42.62, 96.31]